Protein AF-A0A0F9N9P7-F1 (afdb_monomer_lite)

Organism: NCBI:txid412755

Structure (mmCIF, N/CA/C/O backbone):
data_AF-A0A0F9N9P7-F1
#
_entry.id   AF-A0A0F9N9P7-F1
#
loop_
_atom_site.group_PDB
_atom_site.id
_atom_site.type_symbol
_atom_site.label_atom_id
_atom_site.label_alt_id
_atom_site.label_comp_id
_atom_site.label_asym_id
_atom_site.label_entity_id
_atom_site.label_seq_id
_atom_site.pdbx_PDB_ins_code
_atom_site.Cartn_x
_atom_site.Cartn_y
_atom_site.Cartn_z
_atom_site.occupancy
_atom_site.B_iso_or_equiv
_atom_site.auth_seq_id
_atom_site.auth_comp_id
_atom_site.auth_as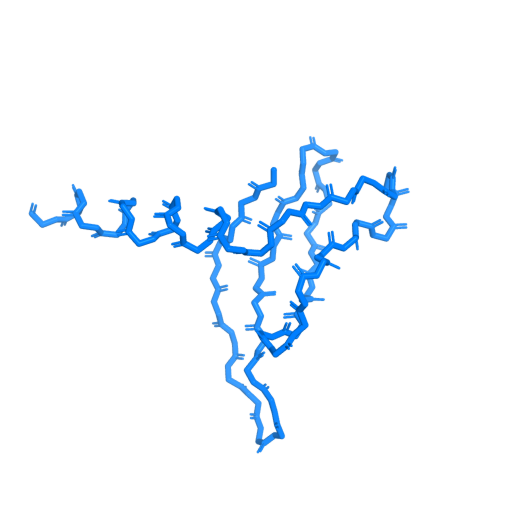ym_id
_atom_site.auth_atom_id
_atom_site.pdbx_PDB_model_num
ATOM 1 N N . MET A 1 1 ? -8.199 3.798 1.668 1.00 91.00 1 MET A N 1
ATOM 2 C CA . MET A 1 1 ? -7.259 2.650 1.597 1.00 91.00 1 MET A CA 1
ATOM 3 C C . MET A 1 1 ? -5.875 3.198 1.868 1.00 91.00 1 MET A C 1
ATOM 5 O O . MET A 1 1 ? -5.695 4.387 1.659 1.00 91.00 1 MET A O 1
ATOM 9 N N . LYS A 1 2 ? -4.928 2.381 2.319 1.00 92.94 2 LYS A N 1
ATOM 10 C CA . LYS A 1 2 ? -3.536 2.809 2.504 1.00 92.94 2 LYS A CA 1
ATOM 11 C C . LYS A 1 2 ? -2.582 1.669 2.182 1.00 92.94 2 LYS A C 1
ATOM 13 O O . LYS A 1 2 ? -2.906 0.517 2.467 1.00 92.94 2 LYS A O 1
ATOM 18 N N . ILE A 1 3 ? -1.439 1.984 1.583 1.00 93.44 3 ILE A N 1
ATOM 19 C CA . ILE A 1 3 ? -0.338 1.025 1.477 1.00 93.44 3 ILE A CA 1
ATOM 20 C C . ILE A 1 3 ? 0.303 0.948 2.862 1.00 93.44 3 ILE A C 1
ATOM 22 O O . ILE A 1 3 ? 0.646 1.973 3.441 1.00 93.44 3 ILE A O 1
ATOM 26 N N . THR A 1 4 ? 0.407 -0.252 3.415 1.00 93.69 4 THR A N 1
ATOM 27 C CA . THR A 1 4 ? 1.047 -0.496 4.716 1.00 93.69 4 THR A CA 1
ATOM 28 C C . THR A 1 4 ? 2.431 -1.108 4.558 1.00 93.69 4 THR A C 1
ATOM 30 O O . THR A 1 4 ? 3.253 -1.010 5.461 1.00 93.69 4 THR A O 1
ATOM 33 N N . GLY A 1 5 ? 2.728 -1.679 3.392 1.00 91.81 5 GLY A N 1
ATOM 34 C CA . GLY A 1 5 ? 4.049 -2.203 3.090 1.00 91.81 5 GLY A CA 1
ATOM 35 C C . GLY A 1 5 ? 4.176 -2.709 1.663 1.00 91.81 5 GLY A C 1
ATOM 36 O O . GLY A 1 5 ? 3.251 -2.624 0.850 1.00 91.81 5 GLY A O 1
ATOM 37 N N . ALA A 1 6 ? 5.340 -3.274 1.375 1.00 91.75 6 ALA A N 1
ATOM 38 C CA . ALA A 1 6 ? 5.641 -3.915 0.110 1.00 91.75 6 ALA A CA 1
ATOM 39 C C . ALA A 1 6 ? 6.313 -5.267 0.363 1.00 91.75 6 ALA A C 1
ATOM 41 O O . ALA A 1 6 ? 7.080 -5.433 1.308 1.00 91.75 6 ALA A O 1
ATOM 42 N N . LYS A 1 7 ? 6.019 -6.235 -0.499 1.00 91.88 7 LYS A N 1
ATOM 43 C CA . LYS A 1 7 ? 6.635 -7.555 -0.520 1.00 91.88 7 LYS A CA 1
ATOM 44 C C . LYS A 1 7 ? 7.202 -7.803 -1.909 1.00 91.88 7 LYS A C 1
ATOM 46 O O . LYS A 1 7 ? 6.478 -7.750 -2.902 1.00 91.88 7 LYS A O 1
ATOM 51 N N . TRP A 1 8 ? 8.490 -8.108 -1.966 1.00 86.75 8 TRP A N 1
ATOM 52 C CA . TRP A 1 8 ? 9.141 -8.529 -3.198 1.00 86.75 8 TRP A CA 1
ATOM 53 C C . TRP A 1 8 ? 8.757 -9.970 -3.534 1.00 86.75 8 TRP A C 1
ATOM 55 O O . TRP A 1 8 ? 8.731 -10.838 -2.660 1.00 86.75 8 TRP A O 1
ATOM 65 N N . THR A 1 9 ? 8.455 -10.228 -4.804 1.00 87.00 9 THR A N 1
ATOM 66 C CA . THR A 1 9 ? 8.363 -11.593 -5.334 1.00 87.00 9 THR A CA 1
ATOM 67 C C . THR A 1 9 ? 9.160 -11.671 -6.635 1.00 87.00 9 THR A C 1
ATOM 69 O O . THR A 1 9 ? 9.300 -10.644 -7.299 1.00 87.00 9 THR A O 1
ATOM 72 N N . PRO A 1 10 ? 9.665 -12.855 -7.032 1.00 87.56 10 PRO A N 1
ATOM 73 C CA . PRO A 1 10 ? 10.505 -12.990 -8.225 1.00 87.56 10 PRO A CA 1
ATOM 74 C C . PRO A 1 10 ? 9.846 -12.510 -9.524 1.00 87.56 10 PRO A C 1
ATOM 76 O O . PRO A 1 10 ? 10.538 -12.143 -10.464 1.00 87.56 10 PRO A O 1
ATOM 79 N N . GLN A 1 11 ? 8.511 -12.527 -9.589 1.00 87.44 11 GLN A N 1
ATOM 80 C CA . GLN A 1 11 ? 7.758 -12.158 -10.789 1.00 87.44 11 GLN A CA 1
ATOM 81 C C . GLN A 1 11 ? 7.218 -10.727 -10.736 1.00 87.44 11 GLN A C 1
ATOM 83 O O . GLN A 1 11 ? 7.158 -10.049 -11.758 1.00 87.44 11 GLN A O 1
ATOM 88 N N . VAL A 1 12 ? 6.760 -10.271 -9.566 1.00 88.44 12 VAL A N 1
ATOM 89 C CA . VAL A 1 12 ? 6.130 -8.954 -9.427 1.00 88.44 12 VAL A CA 1
ATOM 90 C C . VAL A 1 12 ? 6.190 -8.443 -7.995 1.00 88.44 12 VAL A C 1
ATOM 92 O O . VAL A 1 12 ? 5.999 -9.183 -7.031 1.00 88.44 12 VAL A O 1
ATOM 95 N N . ASN A 1 13 ? 6.376 -7.139 -7.834 1.00 91.81 13 ASN A N 1
ATOM 96 C CA . ASN A 1 13 ? 6.276 -6.530 -6.516 1.00 91.81 13 ASN A CA 1
ATOM 97 C C . ASN A 1 13 ? 4.819 -6.480 -6.060 1.00 91.81 13 ASN A C 1
ATOM 99 O O . ASN A 1 13 ? 3.917 -6.062 -6.788 1.00 91.81 13 ASN A O 1
ATOM 103 N N . MET A 1 14 ? 4.593 -6.911 -4.829 1.00 93.94 14 MET A N 1
ATOM 104 C CA . MET A 1 14 ? 3.289 -6.914 -4.190 1.00 93.94 14 MET A CA 1
ATOM 105 C C . MET A 1 14 ? 3.233 -5.767 -3.189 1.00 93.94 14 MET A C 1
ATOM 107 O O . MET A 1 14 ? 4.173 -5.528 -2.439 1.00 93.94 14 MET A O 1
ATOM 111 N N . LEU A 1 15 ? 2.123 -5.048 -3.174 1.00 93.88 15 LEU A N 1
ATOM 112 C CA . LEU A 1 15 ? 1.820 -4.006 -2.206 1.00 93.88 15 LEU A CA 1
ATOM 113 C C . LEU A 1 15 ? 0.842 -4.579 -1.193 1.00 93.88 15 LEU A C 1
ATOM 115 O O . LEU A 1 15 ? -0.174 -5.164 -1.577 1.00 93.88 15 LEU A O 1
ATOM 119 N N . LEU A 1 16 ? 1.142 -4.411 0.090 1.00 94.88 16 LEU A N 1
ATOM 120 C CA . LEU A 1 16 ? 0.198 -4.702 1.155 1.00 94.88 16 LEU A CA 1
ATOM 121 C C . LEU A 1 16 ? -0.706 -3.481 1.319 1.00 94.88 16 LEU A C 1
ATOM 123 O O . LEU A 1 16 ? -0.228 -2.379 1.591 1.00 94.88 16 LEU A O 1
ATOM 127 N N . ILE A 1 17 ? -2.003 -3.668 1.088 1.00 94.94 17 ILE A N 1
ATOM 128 C CA . ILE A 1 17 ? -2.998 -2.600 1.138 1.00 94.94 17 ILE A CA 1
ATOM 129 C C . ILE A 1 17 ? -3.997 -2.902 2.245 1.00 94.94 17 ILE A C 1
ATOM 131 O O . ILE A 1 17 ? -4.650 -3.945 2.249 1.00 94.94 17 ILE A O 1
ATOM 135 N N . SER A 1 18 ? -4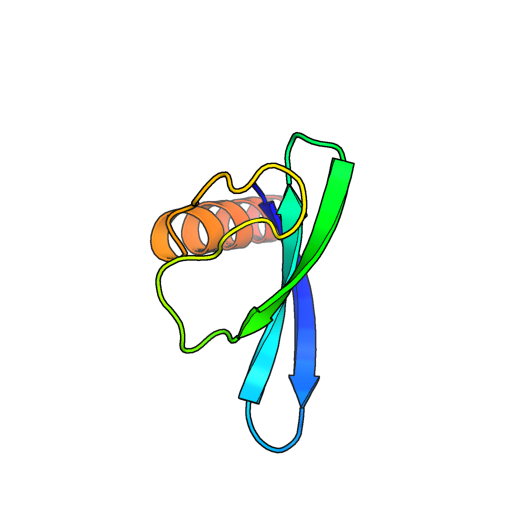.165 -1.932 3.137 1.00 95.19 18 SER A N 1
ATOM 136 C CA . SER A 1 18 ? -5.182 -1.938 4.179 1.00 95.19 18 SER A CA 1
ATOM 137 C C . SER A 1 18 ? -6.408 -1.136 3.727 1.00 95.19 18 SER A C 1
ATOM 139 O O . SER A 1 18 ? -6.319 0.018 3.278 1.00 95.19 18 SER A O 1
ATOM 141 N N . CYS A 1 19 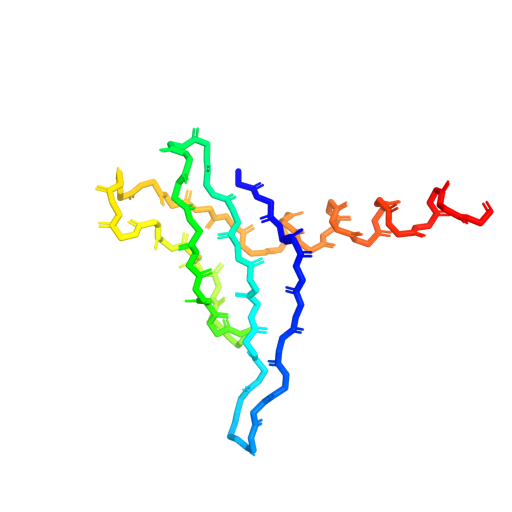? -7.578 -1.770 3.781 1.00 94.75 19 CYS A N 1
ATOM 142 C CA . CYS A 1 19 ? -8.862 -1.162 3.451 1.00 94.75 19 CYS A CA 1
ATOM 143 C C . CYS A 1 19 ? -9.552 -0.594 4.699 1.00 94.75 19 CYS A C 1
ATOM 145 O O . CYS A 1 19 ? -9.367 -1.091 5.803 1.00 94.75 19 CYS A O 1
ATOM 147 N N . LEU A 1 20 ? -10.427 0.400 4.512 1.00 91.69 20 LEU A N 1
ATOM 148 C CA . LEU A 1 20 ? -11.211 0.999 5.602 1.00 91.69 20 LEU A CA 1
ATOM 149 C C . LEU A 1 20 ? -12.172 -0.002 6.265 1.00 91.69 20 LEU A C 1
ATOM 151 O O . LEU A 1 20 ? -12.517 0.163 7.425 1.00 91.69 20 LEU A O 1
ATOM 155 N N . CYS A 1 21 ? -12.560 -1.074 5.566 1.00 92.38 21 CYS A N 1
ATOM 156 C CA . CYS A 1 21 ? -13.374 -2.152 6.136 1.00 92.38 21 CYS A CA 1
ATOM 157 C C . CYS A 1 21 ? -12.583 -3.107 7.060 1.00 92.38 21 CYS A C 1
ATOM 159 O O . CYS A 1 21 ? -13.065 -4.202 7.359 1.00 92.38 21 CYS A O 1
ATOM 161 N N . GLY A 1 22 ? -11.337 -2.761 7.400 1.00 93.00 22 GLY A N 1
ATOM 162 C CA . GLY A 1 22 ? -10.427 -3.564 8.219 1.00 93.00 22 GLY A CA 1
ATOM 163 C C . GLY A 1 22 ? -9.794 -4.758 7.500 1.00 93.00 22 GLY A C 1
ATOM 164 O O . GLY A 1 22 ? -9.122 -5.557 8.137 1.00 93.00 22 GLY A O 1
ATOM 165 N N . ASN A 1 23 ? -10.011 -4.919 6.188 1.00 95.31 23 ASN A N 1
ATOM 166 C CA . ASN A 1 23 ? -9.406 -6.014 5.428 1.00 95.31 23 ASN A CA 1
ATOM 167 C C . ASN A 1 23 ? -8.051 -5.601 4.857 1.00 95.31 23 ASN A C 1
ATOM 169 O O . ASN A 1 23 ? -7.960 -4.579 4.172 1.00 95.31 23 ASN A O 1
ATOM 173 N N . GLU A 1 24 ? -7.048 -6.451 5.033 1.00 94.81 24 GLU A N 1
ATOM 174 C CA . GLU A 1 24 ? -5.746 -6.314 4.390 1.00 94.81 24 GLU A CA 1
ATOM 175 C C . GLU A 1 24 ? -5.608 -7.319 3.252 1.00 94.81 24 GLU A C 1
ATOM 177 O O . GLU A 1 24 ? -6.100 -8.445 3.324 1.00 94.81 24 GLU A O 1
ATOM 182 N N . PHE A 1 25 ? -5.000 -6.894 2.152 1.00 94.88 25 PHE A N 1
ATOM 183 C CA . PHE A 1 25 ? -4.812 -7.753 0.993 1.00 94.88 25 PHE A CA 1
ATOM 184 C C . PHE A 1 25 ? -3.582 -7.344 0.195 1.00 94.88 25 PHE A C 1
ATOM 186 O O . PHE A 1 25 ? -3.132 -6.197 0.237 1.00 94.88 25 PHE A O 1
ATOM 193 N N . LEU A 1 26 ? -3.051 -8.304 -0.556 1.00 93.69 26 LEU A N 1
ATOM 194 C CA . LEU A 1 26 ? -1.955 -8.062 -1.478 1.00 93.69 26 LEU A CA 1
ATOM 195 C C . LEU A 1 26 ? -2.498 -7.621 -2.834 1.00 93.69 26 LEU A C 1
ATOM 197 O O . LEU A 1 26 ? -3.416 -8.227 -3.388 1.00 93.69 26 LEU A O 1
ATOM 201 N N . HIS A 1 27 ? -1.887 -6.586 -3.390 1.00 94.19 27 HIS A N 1
ATOM 202 C CA . HIS A 1 27 ? -2.195 -6.072 -4.715 1.00 94.19 27 HIS A CA 1
ATOM 203 C C . HIS A 1 27 ? -0.913 -5.946 -5.524 1.00 94.19 27 HIS A C 1
ATOM 205 O O . HIS A 1 27 ? 0.106 -5.493 -5.010 1.00 94.19 27 HIS A O 1
ATOM 211 N N . ARG A 1 28 ? -0.944 -6.324 -6.801 1.00 93.12 28 ARG A N 1
ATOM 212 C CA . ARG A 1 28 ? 0.250 -6.217 -7.642 1.00 93.12 28 ARG A CA 1
ATOM 213 C C . ARG A 1 28 ? 0.584 -4.754 -7.927 1.00 93.12 28 ARG A C 1
ATOM 215 O O . ARG A 1 28 ? -0.297 -3.976 -8.294 1.00 93.12 28 ARG A O 1
ATOM 222 N N . SER A 1 29 ? 1.856 -4.386 -7.813 1.00 90.38 29 SER A N 1
ATOM 223 C CA . SER A 1 29 ? 2.311 -3.009 -8.016 1.00 90.38 29 SER A CA 1
ATOM 224 C C . SER A 1 29 ? 2.132 -2.516 -9.458 1.00 90.38 29 SER A C 1
ATOM 226 O O . SER A 1 29 ? 2.009 -1.316 -9.683 1.00 90.38 29 SER A O 1
ATOM 228 N N . ASP A 1 30 ? 2.078 -3.412 -10.439 1.00 89.94 30 ASP A N 1
ATOM 229 C CA . ASP A 1 30 ? 1.888 -3.085 -11.855 1.00 89.94 30 ASP A CA 1
ATOM 230 C C . ASP A 1 30 ? 0.417 -2.826 -12.235 1.00 89.94 30 ASP A C 1
ATOM 232 O O . ASP A 1 30 ? 0.126 -2.359 -13.335 1.00 89.94 30 ASP A O 1
ATOM 236 N N . ARG A 1 31 ? -0.539 -3.085 -11.330 1.00 90.81 31 ARG A N 1
ATOM 237 C CA . ARG A 1 31 ? -1.975 -2.879 -11.575 1.00 90.81 31 ARG A CA 1
ATOM 238 C C . ARG A 1 31 ? -2.488 -1.572 -10.980 1.00 90.81 31 ARG A C 1
ATOM 240 O O . ARG A 1 31 ? -2.184 -1.220 -9.851 1.00 90.81 31 ARG A O 1
ATOM 247 N N . TRP A 1 32 ? -3.391 -0.906 -11.692 1.00 88.12 32 TRP A N 1
ATOM 248 C CA . TRP A 1 32 ? -3.767 0.487 -11.416 1.00 88.12 32 TRP A CA 1
ATOM 249 C C . TRP A 1 32 ? -4.874 0.665 -10.370 1.00 88.12 32 TRP A C 1
ATOM 251 O O . TRP A 1 32 ? -4.918 1.679 -9.673 1.00 88.12 32 TRP A O 1
ATOM 261 N N . LYS A 1 33 ? -5.793 -0.301 -10.277 1.00 92.62 33 LYS A N 1
ATOM 262 C CA . LYS A 1 33 ? -7.013 -0.208 -9.462 1.00 92.62 33 LYS A CA 1
ATOM 263 C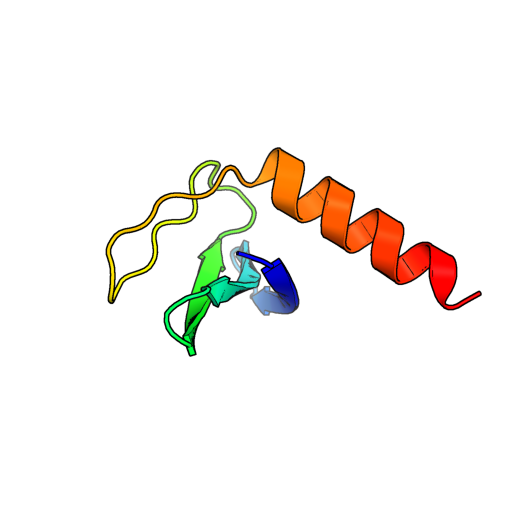 C . LYS A 1 33 ? -7.039 -1.313 -8.404 1.00 92.62 33 LYS A C 1
ATOM 265 O O . LYS A 1 33 ? -7.500 -2.416 -8.705 1.00 92.62 33 LYS A O 1
ATOM 270 N N . PRO A 1 34 ? -6.529 -1.066 -7.187 1.00 91.88 34 PRO A N 1
ATOM 271 C CA . PRO A 1 34 ? -6.710 -1.987 -6.076 1.00 91.88 34 PRO A CA 1
ATOM 272 C C . PRO A 1 34 ? -8.189 -2.076 -5.707 1.00 91.88 34 PRO A C 1
ATOM 274 O O . PRO A 1 34 ? -8.844 -1.066 -5.451 1.00 91.88 34 PRO A O 1
ATOM 277 N N . LYS A 1 35 ? -8.714 -3.299 -5.672 1.00 95.00 35 LYS A N 1
ATOM 278 C CA . LYS A 1 35 ? -10.093 -3.589 -5.277 1.00 95.00 35 LYS A CA 1
ATOM 279 C C . LYS A 1 35 ? -10.076 -4.461 -4.033 1.00 95.00 35 LYS A C 1
ATOM 281 O O . LYS A 1 35 ? -9.486 -5.537 -4.048 1.00 95.00 35 LYS A O 1
ATOM 286 N N . CYS A 1 36 ? -10.748 -4.010 -2.978 1.00 94.56 36 CYS A N 1
ATOM 287 C CA . CYS A 1 36 ? -10.882 -4.796 -1.759 1.00 94.56 36 CYS A CA 1
ATOM 288 C C . CYS A 1 36 ? -11.683 -6.076 -2.051 1.00 94.56 36 CYS A C 1
ATOM 290 O O . CYS A 1 36 ? -12.796 -5.972 -2.571 1.00 94.56 36 CYS A O 1
ATOM 292 N N . PRO A 1 37 ? -11.189 -7.272 -1.696 1.00 93.62 37 PRO A N 1
ATOM 293 C CA . PRO A 1 37 ? -11.936 -8.509 -1.910 1.00 93.62 37 PRO A CA 1
ATOM 294 C C . PRO A 1 37 ? -13.189 -8.603 -1.023 1.00 93.62 37 PRO A C 1
ATOM 296 O O . PRO A 1 37 ? -14.167 -9.224 -1.424 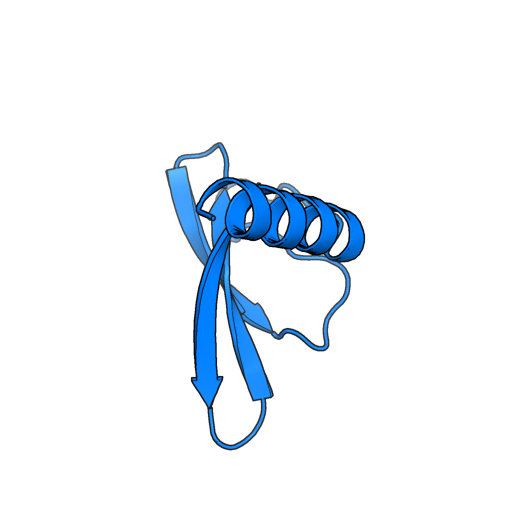1.00 93.62 37 PRO A O 1
ATOM 299 N N . LYS A 1 38 ? -13.193 -7.943 0.147 1.00 94.56 38 LYS A N 1
ATOM 300 C CA . LYS A 1 38 ? -14.293 -7.994 1.125 1.00 94.56 38 LYS A CA 1
ATOM 301 C C . LYS A 1 38 ? -15.427 -7.017 0.798 1.00 94.56 38 LYS A C 1
ATOM 303 O O . LYS A 1 38 ? -16.530 -7.430 0.466 1.00 94.56 38 LYS A O 1
ATOM 308 N N . CYS A 1 39 ? -15.164 -5.711 0.862 1.00 94.25 39 CYS A N 1
ATOM 309 C CA . CYS A 1 39 ? -16.188 -4.677 0.653 1.00 94.25 39 CYS A CA 1
ATOM 310 C C . CYS A 1 39 ? -16.286 -4.182 -0.800 1.00 94.25 39 CYS A C 1
ATOM 312 O O . CYS A 1 39 ? -17.099 -3.315 -1.098 1.00 94.25 39 CYS A O 1
ATOM 314 N N . ARG A 1 40 ? -15.445 -4.701 -1.710 1.00 93.31 40 ARG A N 1
ATOM 315 C CA . ARG A 1 40 ? -15.390 -4.336 -3.140 1.00 93.31 40 ARG A CA 1
ATOM 316 C C . ARG A 1 40 ? -15.082 -2.869 -3.446 1.00 93.31 40 ARG A C 1
ATOM 318 O O . ARG A 1 40 ? -15.082 -2.507 -4.621 1.00 93.31 40 ARG A O 1
ATOM 325 N N . THR A 1 41 ? -14.755 -2.054 -2.443 1.00 93.81 41 THR A N 1
ATOM 326 C CA . THR A 1 41 ? -14.277 -0.681 -2.633 1.00 93.81 41 THR A CA 1
ATOM 327 C C . THR A 1 41 ? -13.053 -0.675 -3.543 1.00 93.81 41 THR A C 1
ATOM 329 O O . THR A 1 41 ? -12.157 -1.510 -3.391 1.00 93.81 41 THR A O 1
ATOM 332 N N . VAL A 1 42 ? -13.020 0.268 -4.481 1.00 93.31 42 VAL A N 1
ATOM 333 C CA . VAL A 1 42 ? -11.923 0.450 -5.433 1.00 93.31 42 VAL A CA 1
ATOM 334 C C . VAL A 1 42 ? -11.145 1.700 -5.044 1.00 93.31 42 VAL A C 1
ATOM 336 O O . VAL A 1 42 ? -11.737 2.755 -4.838 1.00 93.31 42 VAL A O 1
ATOM 339 N N . GLY A 1 43 ? -9.828 1.571 -4.923 1.00 89.81 43 GLY A N 1
ATOM 340 C CA . GLY A 1 43 ? -8.912 2.696 -4.758 1.00 89.81 43 GLY A CA 1
ATOM 341 C C . GLY A 1 43 ? -8.190 3.037 -6.062 1.00 89.81 43 GLY A C 1
ATOM 342 O O . GLY A 1 43 ? -8.186 2.253 -7.013 1.00 89.81 43 GLY A O 1
ATOM 343 N N . HIS A 1 44 ? -7.528 4.191 -6.084 1.00 91.94 44 HIS A N 1
ATOM 344 C CA . HIS A 1 44 ? -6.610 4.585 -7.152 1.00 91.94 44 HIS A CA 1
ATOM 345 C C . HIS A 1 44 ? -5.166 4.402 -6.688 1.00 91.94 44 HIS A C 1
ATOM 347 O O . HIS A 1 44 ? -4.735 5.070 -5.752 1.00 91.94 44 HIS A O 1
ATOM 353 N N . LEU A 1 45 ? -4.399 3.517 -7.340 1.00 89.25 45 LEU A N 1
ATOM 354 C CA . LEU A 1 45 ? -3.051 3.186 -6.862 1.00 89.25 45 LEU A CA 1
ATOM 355 C C . LEU A 1 45 ? -2.109 4.398 -6.840 1.00 89.25 45 LEU A C 1
ATOM 357 O O . LEU A 1 45 ? -1.264 4.480 -5.957 1.00 89.25 45 LEU A O 1
ATOM 361 N N . LYS A 1 46 ? -2.262 5.336 -7.785 1.00 90.56 46 LYS A N 1
ATOM 362 C CA . LYS A 1 46 ? -1.443 6.555 -7.857 1.00 90.56 46 LYS A CA 1
ATOM 363 C C . LYS A 1 46 ? -1.528 7.366 -6.559 1.00 90.56 46 LYS A C 1
ATOM 365 O O . LYS A 1 46 ? -0.503 7.591 -5.932 1.00 90.56 46 LYS A O 1
ATOM 370 N N . GLN A 1 47 ? -2.745 7.688 -6.127 1.00 91.12 47 GLN A N 1
ATOM 371 C CA . GLN A 1 47 ? -2.984 8.442 -4.897 1.00 91.12 47 GLN A CA 1
ATOM 372 C C . GLN A 1 47 ? -2.431 7.702 -3.673 1.00 91.12 47 GLN A C 1
ATOM 374 O O . GLN A 1 47 ? -1.708 8.272 -2.872 1.00 91.12 47 GLN A O 1
ATOM 379 N N . LEU A 1 48 ? -2.658 6.385 -3.592 1.00 90.69 48 LEU A N 1
ATOM 380 C CA . LEU A 1 48 ? -2.138 5.579 -2.483 1.00 90.69 48 LEU A CA 1
ATOM 381 C C . LEU A 1 48 ? -0.604 5.566 -2.401 1.00 90.69 48 LEU A C 1
ATOM 383 O O . LEU A 1 48 ? -0.058 5.394 -1.315 1.00 90.69 48 LEU A O 1
ATOM 387 N N . ARG A 1 49 ? 0.091 5.701 -3.537 1.00 90.50 49 ARG A N 1
ATOM 388 C CA . ARG A 1 49 ? 1.556 5.811 -3.583 1.00 90.50 49 ARG A CA 1
ATOM 389 C C . ARG A 1 49 ? 2.040 7.184 -3.146 1.00 90.50 49 ARG A C 1
ATOM 391 O O . ARG A 1 49 ? 3.023 7.245 -2.420 1.00 90.50 49 ARG A O 1
ATOM 398 N N . GLU A 1 50 ? 1.367 8.243 -3.586 1.00 91.19 50 GLU A N 1
ATOM 399 C CA . GLU A 1 50 ? 1.658 9.620 -3.167 1.00 91.19 50 GLU A CA 1
ATOM 400 C C . GLU A 1 50 ? 1.499 9.749 -1.647 1.00 91.19 50 GLU A C 1
ATOM 402 O O . GLU A 1 50 ? 2.432 10.176 -0.970 1.00 91.19 50 GLU A O 1
ATOM 407 N N . ASP A 1 51 ? 0.392 9.236 -1.102 1.00 89.38 51 ASP A N 1
ATOM 408 C CA . ASP A 1 51 ? 0.139 9.192 0.341 1.00 89.38 51 ASP A CA 1
ATOM 409 C C . ASP A 1 51 ? 1.216 8.384 1.085 1.00 89.38 51 ASP A C 1
ATOM 411 O O . ASP A 1 51 ? 1.674 8.772 2.160 1.00 89.38 51 ASP A O 1
ATOM 415 N N . TYR A 1 52 ? 1.642 7.243 0.535 1.00 87.88 52 TYR A N 1
ATOM 416 C CA . TYR A 1 52 ? 2.669 6.402 1.154 1.00 87.88 52 TYR A CA 1
ATOM 417 C C . TYR A 1 52 ? 4.048 7.073 1.167 1.00 87.88 52 TYR A C 1
ATOM 419 O O . TYR A 1 52 ? 4.727 7.052 2.191 1.00 87.88 52 TYR A O 1
ATOM 427 N N . ALA A 1 53 ? 4.448 7.693 0.054 1.00 86.75 53 ALA A N 1
ATOM 428 C CA . ALA A 1 53 ? 5.718 8.403 -0.058 1.00 86.75 53 ALA A CA 1
ATOM 429 C C . ALA A 1 53 ? 5.767 9.622 0.875 1.00 86.75 53 ALA A C 1
ATOM 431 O O . ALA A 1 53 ? 6.768 9.834 1.556 1.00 86.75 53 ALA A O 1
ATOM 432 N N . PHE A 1 54 ? 4.667 10.377 0.960 1.00 84.50 54 PHE A N 1
ATOM 433 C CA . PHE A 1 54 ? 4.552 11.506 1.879 1.00 84.50 54 PHE A CA 1
ATOM 434 C C . PHE A 1 54 ? 4.718 11.069 3.342 1.00 84.50 54 PHE A C 1
ATOM 436 O O . PHE A 1 54 ? 5.494 11.668 4.082 1.00 84.50 54 PHE A O 1
ATOM 443 N N . ASN A 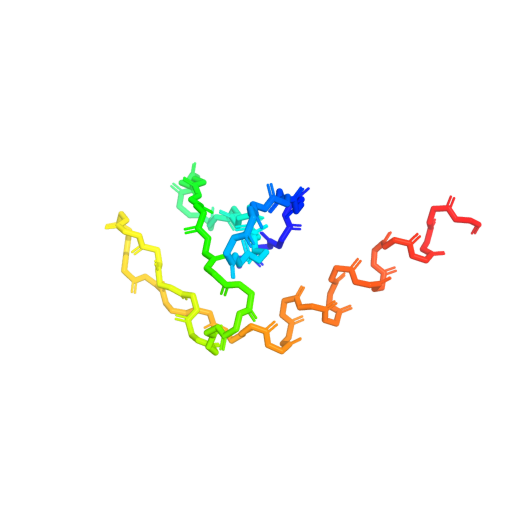1 55 ? 4.062 9.974 3.745 1.00 78.44 55 ASN A N 1
ATOM 444 C CA . ASN A 1 55 ? 4.180 9.442 5.106 1.00 78.44 55 ASN A CA 1
ATOM 445 C C . ASN A 1 55 ? 5.585 8.898 5.432 1.00 78.44 55 ASN A C 1
ATOM 447 O O . ASN A 1 55 ? 5.990 8.942 6.589 1.00 78.44 55 ASN A O 1
ATOM 451 N N . GLN A 1 56 ? 6.343 8.395 4.449 1.00 71.50 56 GLN A N 1
ATOM 452 C CA . GLN A 1 56 ? 7.734 7.971 4.674 1.00 71.50 56 GLN A CA 1
ATOM 453 C C . GLN A 1 56 ? 8.699 9.148 4.864 1.00 71.50 56 GLN A C 1
ATOM 455 O O . GLN A 1 56 ? 9.673 9.013 5.598 1.00 71.50 56 GLN A O 1
ATOM 460 N N . LEU A 1 57 ? 8.439 10.294 4.229 1.00 62.28 57 LEU A N 1
ATOM 461 C CA . LEU A 1 57 ? 9.293 11.482 4.330 1.00 62.28 57 LEU A CA 1
ATOM 462 C C . LEU A 1 57 ? 9.139 12.231 5.661 1.00 62.28 57 LEU A C 1
ATOM 464 O O . LEU A 1 57 ? 10.069 12.910 6.066 1.00 62.28 57 LEU A O 1
ATOM 468 N N . GLN A 1 58 ? 8.009 12.089 6.359 1.00 58.31 58 GLN A N 1
ATOM 469 C CA . GLN A 1 58 ? 7.797 12.693 7.687 1.00 58.31 58 GLN A CA 1
ATOM 470 C C . GLN A 1 58 ? 8.471 11.930 8.840 1.00 58.31 58 GLN A C 1
ATOM 472 O O . GLN A 1 58 ? 8.389 12.355 9.990 1.00 58.31 58 GLN A O 1
ATOM 477 N N . LEU A 1 59 ? 9.103 10.790 8.550 1.00 54.81 59 LEU A N 1
ATOM 478 C CA . LEU A 1 59 ? 9.866 9.999 9.519 1.00 54.81 59 LEU A CA 1
ATOM 479 C C . LEU A 1 59 ? 11.364 10.366 9.541 1.00 54.81 59 LEU A C 1
ATOM 481 O O . LEU A 1 59 ? 12.132 9.681 10.216 1.00 54.81 59 LEU A O 1
ATOM 485 N N . PHE A 1 60 ? 11.759 11.425 8.824 1.00 46.97 60 PHE A N 1
ATOM 486 C CA . PHE A 1 60 ? 13.106 11.999 8.810 1.00 46.97 60 PHE A CA 1
ATOM 487 C C . PHE A 1 60 ? 13.098 13.439 9.323 1.00 46.97 60 PHE A C 1
ATOM 489 O O . PHE A 1 60 ? 12.149 14.181 8.983 1.00 46.97 60 PHE A O 1
#

Foldseek 3Di:
DAFPDWDDDPVFIWTWDADPVRDIDIDTPPDAWDADPPPRDIDGVVVNVVVVVVVVVVVD

Radius of gyration: 11.44 Å; chains: 1; bounding box: 29×26×21 Å

pLDDT: mean 88.8, std 9.83, range [46.97, 95.31]

Secondary structure (DSSP, 8-state):
-EEEEEE--SS--EEEEE-TTS-EEEEETT-S--B-TTT--B--HHHHHHHHHHHHHTT-

Sequence (60 aa):
MKITGAKWTPQVNMLLISCLCGNEFLHRSDRWKPKCPKCRTVGHLKQLREDYAFNQLQLF

=== Feature glossary ===
The record interleaves many kinds of information about one protein. Here is each kind framed as the question it answers.

Q: What does the local fold look like, residue by residue?
A: A 3Di character summarizes, for each residue, the relative orientation of the Cα frame of its nearest spatial neighbor. Because it encodes fold topology rather than chemistry, 3Di alignments detect remote structural similarity that sequence alignment misses.

Q: Which residues are in helices, strands, or loops?
A: Secondary structure is the local, repeating backbone conformation. DSSP classifies it into eight states by reading the hydrogen-bond network: three helix types (H, G, I), two β types (E, B), two non-regular types (T, S), and unstructured coil (-).

Q: How big and how compact is the whole molecule?
A: Three whole-structure scalars: the radius of gyration (RMS distance of Cα from centroid, in Å), the count of Cα–Cα contacts (pairs closer than 8 Å and separated by more than four residues in sequence — i.e. tertiary, not local, contacts), and the bounding-box dimensions. Together they distinguish compact globular folds from extended fibres or disordered chains.

Q: How confident is the AlphaFold model at each residue?
A: For AlphaFold models, the B-factor field carries pLDDT — the model's own estimate of local accuracy on a 0–100 scale. Regions with pLDDT<50 should be treated as essentially unmodeled; they often correspond to intrinsically disordered segments.

Q: What family and function is it annotated with?
A: Functional annotations link the protein to curated databases. InterPro entries identify conserved domains and families by matching the sequence against member-database signatures (Pfam, PROSITE, CDD, …). Gene Ontology (GO) terms describe molecular function, biological process, and cellular component in a controlled vocabulary. CATH places the structure in a hierarchical fold classification (Class/Architecture/Topology/Homologous-superfamily). The organism is the source species.

Q: What known structures does this most resemble?
A: Nearest PDB neighbors are the top structural matches found by Foldseek when searching this structure against the entire Protein Data Bank. Each hit reports a TM-score (0 to 1; >0.5 almost always implies the same fold) and an E-value. These are *structural* homologs — they may share no detectable sequence similarity.

Q: Which residues are buried vs exposed?
A: Solvent-accessible surface area (SASA) is the area in Å² traced out by the centre of a 1.4 Å probe sphere (a water molecule) rolled over the protein's van der Waals surface (Shrake–Rupley / Lee–Richards construction). Buried residues have near-zero SASA; fully exposed residues can exceed 200 Å². The total SASA scales roughly with the number of surface residues.

Q: What are the backbone torsion angles?
A: φ (phi) and ψ (psi) are the two rotatable backbone dihedrals per residue: φ is the C(i-1)–N–Cα–C torsion, ψ is the N–Cα–C–N(i+1) torsion, both in degrees on (−180°, 180°]. α-helical residues cluster near (−60°, −45°); β-strand residues near (−120°, +130°). A Ramachandran plot is simply a scatter of (φ, ψ) for every residue.

Q: Are the domains correctly placed relative to each other?
A: Predicted aligned error is AlphaFold's pairwise confidence. Unlike pLDDT (per-residue), PAE is per-residue-pair and captures whether two parts of the structure are correctly placed relative to each other. Units are ångströms of expected positional error.

Q: What if only a Cα trace is available?
A: P-SEA three-state annotation labels each residue as helix, strand, or coil based purely on the geometry of the Cα trace. It serves as a fallback when the full backbone (and thus DSSP) is unavailable.

Q: What is the amino-acid chain?
A: This is the polypeptide sequence — one letter per residue, N-terminus first. Length ranges from a few dozen residues for small domains to over a thousand for large multi-domain proteins.

Q: What do the rendered images show?
A: The six renders are orthographic views along the three Cartesian axes in both directions. Representation (cartoon, sticks, or surface) and color scheme (sequence-rainbow or by-chain) vary across proteins so the training set covers all the common visualization conventions.

Q: What do the diagnostic plots show?
A: Plot images: a contact map (which residues are close in 3D, as an N×N binary image), a Ramachandran scatter (backbone torsion angles, revealing secondary-structure composition at a glance), and — for AlphaFold structures — a PAE heatmap (pairwise prediction confidence).

Q: How mobile is each atom in the crystal?
A: B-factor (Debye–Waller factor) reflects atomic displacement in the crystal lattice. It is an experimental observable (units Å²), not a prediction; low values mean the atom is pinned down, high values mean it moves or is heterogeneous across the crystal.

Q: Where is each backbone atom in 3D?
A: The mmCIF table is the protein's shape written out atom by atom. For each backbone N, Cα, C, and carbonyl O, it records an (x, y, z) coordinate triple in Å plus the residue type, chain letter, and residue number.